Protein AF-A9GGC8-F1 (afdb_monomer)

Solvent-accessible surface area (backbone atoms only — not comparable to full-atom values): 6297 Å² total; per-residue (Å²): 140,81,80,85,84,82,89,84,87,89,81,90,82,92,79,88,80,92,82,79,86,76,89,80,72,83,78,76,80,83,75,76,71,71,66,75,75,70,57,71,34,75,44,24,27,55,67,46,87,91,50,72,78,32,15,41,33,38,76,86,28,70,70,64,77,69,47,55,74,93,32,51,39,82,40,46,88,90,37,51,72,31,67,64,33,52,52,32,53,75,68,74,94

Structure (mmCIF, N/CA/C/O backbone):
data_AF-A9GGC8-F1
#
_entry.id   AF-A9GGC8-F1
#
loop_
_atom_site.group_PDB
_atom_site.id
_atom_site.type_symbol
_atom_site.label_atom_id
_atom_site.label_alt_id
_atom_site.label_comp_id
_atom_site.label_asym_id
_atom_site.label_entity_id
_atom_site.label_seq_id
_atom_site.pdbx_PDB_ins_code
_atom_site.Cartn_x
_atom_site.Cartn_y
_atom_site.Cartn_z
_atom_site.occupancy
_atom_site.B_iso_or_equiv
_atom_site.auth_seq_id
_atom_site.auth_comp_id
_atom_site.auth_asym_id
_atom_site.auth_atom_id
_atom_site.pdbx_PDB_model_num
ATOM 1 N N . MET A 1 1 ? -49.166 -78.538 -0.283 1.00 54.41 1 MET A N 1
ATOM 2 C CA . MET A 1 1 ? -48.404 -78.877 -1.499 1.00 54.41 1 MET A CA 1
ATOM 3 C C . MET A 1 1 ? -49.264 -78.508 -2.690 1.00 54.41 1 MET A C 1
ATOM 5 O O . MET A 1 1 ? -50.073 -79.321 -3.105 1.00 54.41 1 MET A O 1
ATOM 9 N N . VAL A 1 2 ? -49.168 -77.268 -3.162 1.00 45.69 2 VAL A N 1
ATOM 10 C CA . VAL A 1 2 ? -49.559 -76.926 -4.534 1.00 45.69 2 VAL A CA 1
ATOM 11 C C . VAL A 1 2 ? -48.491 -75.978 -5.062 1.00 45.69 2 VAL A C 1
ATOM 13 O O . VAL A 1 2 ? -48.366 -74.843 -4.607 1.00 45.69 2 VAL A O 1
ATOM 16 N N . ASP A 1 3 ? -47.649 -76.563 -5.904 1.00 45.16 3 ASP A N 1
ATOM 17 C CA . ASP A 1 3 ? -46.593 -75.954 -6.700 1.00 45.16 3 ASP A CA 1
ATOM 18 C C . ASP A 1 3 ? -47.163 -74.982 -7.746 1.00 45.16 3 ASP A C 1
ATOM 20 O O . ASP A 1 3 ? -48.219 -75.237 -8.321 1.00 45.16 3 ASP A O 1
ATOM 24 N N . ASP A 1 4 ? -46.417 -73.892 -7.942 1.00 51.91 4 ASP A N 1
ATOM 25 C CA . ASP A 1 4 ? -46.013 -73.239 -9.201 1.00 51.91 4 ASP A CA 1
ATOM 26 C C . ASP A 1 4 ? -46.994 -73.145 -10.393 1.00 51.91 4 ASP A C 1
ATOM 28 O O . ASP A 1 4 ? -47.539 -74.138 -10.880 1.00 51.91 4 ASP A O 1
ATOM 32 N N . PRO A 1 5 ? -47.102 -71.942 -10.992 1.00 58.75 5 PRO A N 1
ATOM 33 C CA . PRO A 1 5 ? -46.746 -71.899 -12.410 1.00 58.75 5 PRO A CA 1
ATOM 34 C C . PRO A 1 5 ? -45.874 -70.702 -12.824 1.00 58.75 5 PRO A C 1
ATOM 36 O O . PRO A 1 5 ? -46.265 -69.532 -12.793 1.00 58.75 5 PRO A O 1
ATOM 39 N N . HIS A 1 6 ? -44.705 -71.062 -13.333 1.00 53.03 6 HIS A N 1
ATOM 40 C CA . HIS A 1 6 ? -43.822 -70.335 -14.229 1.00 53.03 6 HIS A CA 1
ATOM 41 C C . HIS A 1 6 ? -44.520 -69.904 -15.541 1.00 53.03 6 HIS A C 1
ATOM 43 O O . HIS A 1 6 ? -45.531 -70.474 -15.945 1.00 53.03 6 HIS A O 1
ATOM 49 N N . SER A 1 7 ? -43.850 -69.001 -16.277 1.00 52.50 7 SER A N 1
ATOM 50 C CA . SER A 1 7 ? -43.950 -68.795 -17.741 1.00 52.50 7 SER A CA 1
ATOM 51 C C . SER A 1 7 ? -45.013 -67.807 -18.269 1.00 52.50 7 SER A C 1
ATOM 53 O O . SER A 1 7 ? -46.107 -68.194 -18.653 1.00 52.50 7 SER A O 1
ATOM 55 N N . LEU A 1 8 ? -44.650 -66.535 -18.494 1.00 61.84 8 LEU A N 1
ATOM 56 C CA . LEU A 1 8 ? -44.039 -66.078 -19.759 1.00 61.84 8 LEU A CA 1
ATOM 57 C C . LEU A 1 8 ? -43.946 -64.549 -19.846 1.00 61.84 8 LEU A C 1
ATOM 59 O O . LEU A 1 8 ? -44.821 -63.788 -19.449 1.00 61.84 8 LEU A O 1
ATOM 63 N N . ALA A 1 9 ? -42.818 -64.134 -20.400 1.00 53.22 9 ALA A N 1
ATOM 64 C CA . ALA A 1 9 ? -42.337 -62.777 -20.503 1.00 53.22 9 ALA A CA 1
ATOM 65 C C . ALA A 1 9 ? -43.083 -61.893 -21.523 1.00 53.22 9 ALA A C 1
ATOM 67 O O . ALA A 1 9 ? -43.741 -62.368 -22.447 1.00 53.22 9 ALA A O 1
ATOM 68 N N . ARG A 1 10 ? -42.732 -60.601 -21.425 1.00 58.75 10 ARG A N 1
ATOM 69 C CA . ARG A 1 10 ? -42.712 -59.545 -22.455 1.00 58.75 10 ARG A CA 1
ATOM 70 C C . ARG A 1 10 ? -43.913 -58.600 -22.484 1.00 58.75 10 ARG A C 1
ATOM 72 O O . ARG A 1 10 ? -44.931 -58.870 -23.113 1.00 58.75 10 ARG A O 1
ATOM 79 N N . ARG A 1 11 ? -43.656 -57.377 -22.009 1.00 60.34 11 ARG A N 1
ATOM 80 C CA . ARG A 1 11 ? -43.632 -56.185 -22.874 1.00 60.34 11 ARG A CA 1
ATOM 81 C C . ARG A 1 11 ? -42.875 -55.031 -22.200 1.00 60.34 11 ARG A C 1
ATOM 83 O O . ARG A 1 11 ? -43.182 -54.642 -21.082 1.00 60.34 11 ARG A O 1
ATOM 90 N N . HIS A 1 12 ? -41.852 -54.542 -22.902 1.00 54.28 12 HIS A N 1
ATOM 91 C CA . HIS A 1 12 ? -41.177 -53.262 -22.673 1.00 54.28 12 HIS A CA 1
ATOM 92 C C . HIS A 1 12 ? -42.122 -52.097 -23.001 1.00 54.28 12 HIS A C 1
ATOM 94 O O . HIS A 1 12 ? -42.963 -52.282 -23.870 1.00 54.28 12 HIS A O 1
ATOM 100 N N . HIS A 1 13 ? -41.938 -50.939 -22.350 1.00 51.66 13 HIS A N 1
ATOM 101 C CA . HIS A 1 13 ? -41.935 -49.551 -22.876 1.00 51.66 13 HIS A CA 1
ATOM 102 C C . HIS A 1 13 ? -41.813 -48.609 -21.649 1.00 51.66 13 HIS A C 1
ATOM 104 O O . HIS A 1 13 ? -42.661 -48.644 -20.771 1.00 51.66 13 HIS A O 1
ATOM 110 N N . HIS A 1 14 ? -40.629 -48.046 -21.375 1.00 44.38 14 HIS A N 1
ATOM 111 C CA . HIS A 1 14 ? -40.142 -46.702 -21.757 1.00 44.38 14 HIS A CA 1
ATOM 112 C C . HIS A 1 14 ? -40.717 -45.529 -20.931 1.00 44.38 14 HIS A C 1
ATOM 114 O O . HIS A 1 14 ? -41.909 -45.259 -20.984 1.00 44.38 14 HIS A O 1
ATOM 120 N N . GLY A 1 15 ? -39.811 -44.804 -20.255 1.00 45.38 15 GLY A N 1
ATOM 121 C CA . GLY A 1 15 ? -40.018 -43.532 -19.537 1.00 45.38 15 GLY A CA 1
ATOM 122 C C . GLY A 1 15 ? -39.310 -43.577 -18.175 1.00 45.38 15 GLY A C 1
ATOM 123 O O . GLY A 1 15 ? -39.828 -44.201 -17.260 1.00 45.38 15 GLY A O 1
ATOM 124 N N . ALA A 1 16 ? -38.030 -43.194 -18.044 1.00 53.12 16 ALA A N 1
ATOM 125 C CA . ALA A 1 16 ? -37.567 -41.805 -17.850 1.00 53.12 16 ALA A CA 1
ATOM 126 C C . ALA A 1 16 ? -38.411 -41.121 -16.750 1.00 53.12 16 ALA A C 1
ATOM 128 O O . ALA A 1 16 ? -39.618 -41.026 -16.886 1.00 53.12 16 ALA A O 1
ATOM 129 N N . GLU A 1 17 ? -37.899 -40.723 -15.589 1.00 55.41 17 GLU A 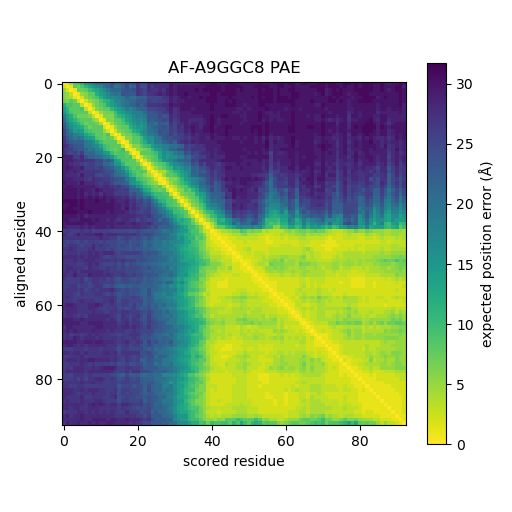N 1
ATOM 130 C CA . GLU A 1 17 ? -36.629 -40.065 -15.317 1.00 55.41 17 GLU A CA 1
ATOM 131 C C . GLU A 1 17 ? -36.378 -39.970 -13.799 1.00 55.41 17 GLU A C 1
ATOM 133 O O . GLU A 1 17 ? -37.297 -39.881 -12.986 1.00 55.41 17 GLU A O 1
ATOM 138 N N . HIS A 1 18 ? -35.098 -40.002 -13.429 1.00 47.34 18 HIS A N 1
ATOM 139 C CA . HIS A 1 18 ? -34.601 -39.684 -12.097 1.00 47.34 18 HIS A CA 1
ATOM 140 C C . HIS A 1 18 ? -34.812 -38.194 -11.788 1.00 47.34 18 HIS A C 1
ATOM 142 O O . HIS A 1 18 ? -34.446 -37.341 -12.591 1.00 47.34 18 HIS A O 1
ATOM 148 N N . GLY A 1 19 ? -35.313 -37.885 -10.592 1.00 47.97 19 GLY A N 1
ATOM 149 C CA . GLY A 1 19 ? -35.490 -36.516 -10.102 1.00 47.97 19 GLY A CA 1
ATOM 150 C C . GLY A 1 19 ? -35.288 -36.437 -8.597 1.00 47.97 19 GLY A C 1
ATOM 151 O O . GLY A 1 19 ? -36.197 -36.128 -7.838 1.00 47.97 19 GLY A O 1
ATOM 152 N N . VAL A 1 20 ? -34.089 -36.811 -8.180 1.00 48.31 20 VAL A N 1
ATOM 153 C CA . VAL A 1 20 ? -33.540 -36.646 -6.839 1.00 48.31 20 VAL A CA 1
ATOM 154 C C . VAL A 1 20 ? -33.358 -35.161 -6.482 1.00 48.31 20 VAL A C 1
ATOM 156 O O . VAL A 1 20 ? -32.875 -34.399 -7.312 1.00 48.31 20 VAL A O 1
ATOM 159 N N . HIS A 1 21 ? -33.632 -34.834 -5.208 1.00 46.41 21 HIS A N 1
ATOM 160 C CA . HIS A 1 21 ? -33.019 -33.744 -4.418 1.00 46.41 21 HIS A CA 1
ATOM 161 C C . HIS A 1 21 ? -33.529 -32.315 -4.717 1.00 46.41 21 HIS A C 1
ATOM 163 O O . HIS A 1 21 ? -33.899 -31.984 -5.828 1.00 46.41 21 HIS A O 1
ATOM 169 N N . GLU A 1 22 ? -33.593 -31.346 -3.807 1.00 45.69 22 GLU A N 1
ATOM 170 C CA . GLU A 1 22 ? -33.174 -31.197 -2.416 1.00 45.69 22 GLU A CA 1
ATOM 171 C C . GLU A 1 22 ? -33.903 -29.953 -1.872 1.00 45.69 22 GLU A C 1
ATOM 173 O O . GLU A 1 22 ? -34.257 -29.032 -2.616 1.00 45.69 22 GLU A O 1
ATOM 178 N N . ALA A 1 23 ? -34.096 -29.907 -0.557 1.00 55.84 23 ALA A N 1
ATOM 179 C CA . ALA A 1 23 ? -34.566 -28.732 0.155 1.00 55.84 23 ALA A CA 1
ATOM 180 C C . ALA A 1 23 ? -33.685 -27.506 -0.151 1.00 55.84 23 ALA A C 1
ATOM 182 O O . ALA A 1 23 ? -32.473 -27.537 0.049 1.00 55.84 23 ALA A O 1
ATOM 183 N N . ARG A 1 24 ? -34.288 -26.381 -0.545 1.00 56.22 24 ARG A N 1
ATOM 184 C CA . ARG A 1 24 ? -33.616 -25.074 -0.491 1.00 56.22 24 ARG A CA 1
ATOM 185 C C . ARG A 1 24 ? -34.310 -24.204 0.543 1.00 56.22 24 ARG A C 1
ATOM 187 O O . ARG A 1 24 ? -35.198 -23.415 0.240 1.00 56.22 24 ARG A O 1
ATOM 194 N N . GLY A 1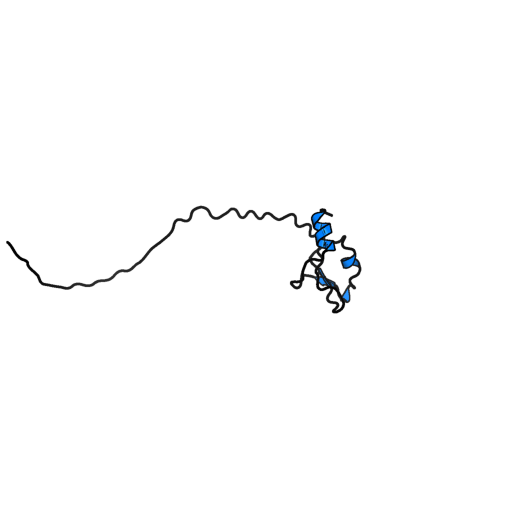 25 ? -33.872 -24.402 1.785 1.00 56.75 25 GLY A N 1
ATOM 195 C CA . GLY A 1 25 ? -33.940 -23.391 2.831 1.00 56.75 25 GLY A CA 1
ATOM 196 C C . GLY A 1 25 ? -33.152 -22.120 2.459 1.00 56.75 25 GLY A C 1
ATOM 197 O O . GLY A 1 25 ? -32.560 -22.029 1.379 1.00 56.75 25 GLY A O 1
ATOM 198 N N . PRO A 1 26 ? -33.173 -21.108 3.338 1.00 62.19 26 PRO A N 1
ATOM 199 C CA . PRO A 1 26 ? -32.907 -19.718 2.992 1.00 62.19 26 PRO A CA 1
ATOM 200 C C . PRO A 1 26 ? -31.435 -19.486 2.638 1.00 62.19 26 PRO A C 1
ATOM 202 O O . PRO A 1 26 ? -30.533 -19.770 3.426 1.00 62.19 26 PRO A O 1
ATOM 205 N N . GLY A 1 27 ? -31.194 -18.927 1.450 1.00 57.34 27 GLY A N 1
ATOM 206 C CA . GLY A 1 27 ? -29.876 -18.430 1.065 1.00 57.34 27 GLY A CA 1
ATOM 207 C C . GLY A 1 27 ? -29.445 -17.282 1.988 1.00 57.34 27 GLY A C 1
ATOM 208 O O . GLY A 1 27 ? -30.281 -16.454 2.360 1.00 57.34 27 GLY A O 1
ATOM 209 N N . PRO A 1 28 ? -28.163 -17.226 2.384 1.00 56.03 28 PRO A N 1
ATOM 210 C CA . PRO A 1 28 ? -27.703 -16.330 3.426 1.00 56.03 28 PRO A CA 1
ATOM 211 C C . PRO A 1 28 ? -27.847 -14.878 2.985 1.00 56.03 28 PRO A C 1
ATOM 213 O O . PRO A 1 28 ? -27.517 -14.507 1.855 1.00 56.03 28 PRO A O 1
ATOM 216 N N . ALA A 1 29 ? -28.304 -14.062 3.934 1.00 55.00 29 ALA A N 1
ATOM 217 C CA . ALA A 1 29 ? -28.154 -12.623 3.915 1.00 55.00 29 ALA A CA 1
ATOM 218 C C . ALA A 1 29 ? -26.771 -12.276 3.358 1.00 55.00 29 ALA A C 1
ATOM 220 O O . ALA A 1 29 ? -25.747 -12.613 3.962 1.00 55.00 29 ALA A O 1
ATOM 221 N N . ARG A 1 30 ? -26.739 -11.582 2.216 1.00 57.53 30 ARG A N 1
ATOM 222 C CA . ARG A 1 30 ? -25.565 -10.814 1.815 1.00 57.53 30 ARG A CA 1
ATOM 223 C C . ARG A 1 30 ? -25.437 -9.680 2.821 1.00 57.53 30 ARG A C 1
ATOM 225 O O . ARG A 1 30 ? -25.820 -8.542 2.578 1.00 57.53 30 ARG A O 1
ATOM 232 N N . VAL A 1 31 ? -24.928 -10.016 4.002 1.00 54.09 31 VAL A N 1
ATOM 233 C CA . VAL A 1 31 ? -24.217 -9.073 4.840 1.00 54.09 31 VAL A CA 1
ATOM 234 C C . VAL A 1 31 ? -22.958 -8.730 4.066 1.00 54.09 31 VAL A C 1
ATOM 236 O O . VAL A 1 31 ? -21.861 -9.193 4.371 1.00 54.09 31 VAL A O 1
ATOM 239 N N . ASP A 1 32 ? -23.123 -7.861 3.073 1.00 53.38 32 ASP A N 1
ATOM 240 C CA . ASP A 1 32 ? -22.110 -6.896 2.699 1.00 53.38 32 ASP A CA 1
ATOM 241 C C . ASP A 1 32 ? -21.867 -6.031 3.945 1.00 53.38 32 ASP A C 1
ATOM 243 O O . ASP A 1 32 ? -22.223 -4.856 4.030 1.00 53.38 32 ASP A O 1
ATOM 247 N N . ARG A 1 33 ? -21.222 -6.636 4.958 1.00 57.94 33 ARG A N 1
ATOM 248 C CA . ARG A 1 33 ? -20.334 -5.947 5.878 1.00 57.94 33 ARG A CA 1
ATOM 249 C C . ARG A 1 33 ? -19.249 -5.391 4.978 1.00 57.94 33 ARG A C 1
ATOM 251 O O . ARG A 1 33 ? -18.153 -5.939 4.887 1.00 57.94 33 ARG A O 1
ATOM 258 N N . ARG A 1 34 ? -19.574 -4.270 4.332 1.00 59.03 34 ARG A N 1
ATOM 259 C CA . ARG A 1 34 ? -18.650 -3.209 3.977 1.00 59.03 34 ARG A CA 1
ATOM 260 C C . ARG A 1 34 ? -17.904 -2.926 5.274 1.00 59.03 34 ARG A C 1
ATOM 262 O O . ARG A 1 34 ? -18.321 -2.115 6.097 1.00 59.03 34 ARG A O 1
A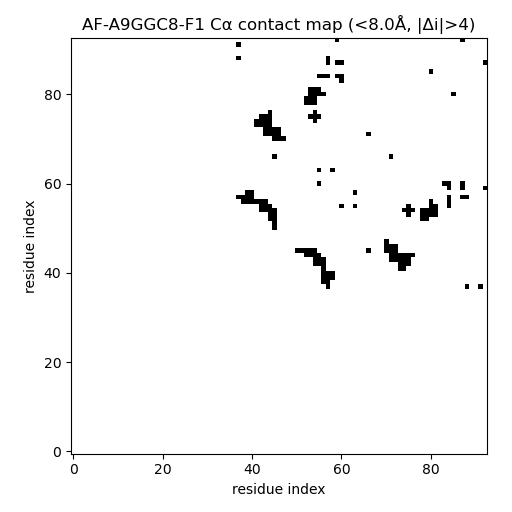TOM 269 N N . ARG A 1 35 ? -16.844 -3.703 5.519 1.00 56.91 35 ARG A N 1
ATOM 270 C CA . ARG A 1 35 ? -15.813 -3.402 6.498 1.00 56.91 35 ARG A CA 1
ATOM 271 C C . ARG A 1 35 ? -15.350 -2.032 6.077 1.00 56.91 35 ARG A C 1
ATOM 273 O O . ARG A 1 35 ? -14.681 -1.925 5.058 1.00 56.91 35 ARG A O 1
ATOM 280 N N . LYS A 1 36 ? -15.872 -1.030 6.786 1.00 53.94 36 LYS A N 1
ATOM 281 C CA . LYS A 1 36 ? -15.504 0.381 6.810 1.00 53.94 36 LYS A CA 1
ATOM 282 C C . LYS A 1 36 ? -14.231 0.574 5.994 1.00 53.94 36 LYS A C 1
ATOM 284 O O . LYS A 1 36 ? -13.134 0.370 6.507 1.00 53.94 36 LYS A O 1
ATOM 289 N N . ALA A 1 37 ? -14.394 0.799 4.691 1.00 54.81 37 ALA A N 1
ATOM 290 C CA . ALA A 1 37 ? -13.261 0.936 3.802 1.00 54.81 37 ALA A CA 1
ATOM 291 C C . ALA A 1 37 ? -12.624 2.261 4.193 1.00 54.81 37 ALA A C 1
ATOM 293 O O . ALA A 1 37 ? -13.030 3.316 3.723 1.00 54.81 37 ALA A O 1
ATOM 294 N N . MET A 1 38 ? -11.649 2.216 5.098 1.00 56.69 38 MET A N 1
ATOM 295 C CA . MET A 1 38 ? -10.759 3.338 5.372 1.00 56.69 38 MET A CA 1
ATOM 296 C C . MET A 1 38 ? -9.743 3.418 4.226 1.00 56.69 38 MET A C 1
ATOM 298 O O . MET A 1 38 ? -8.541 3.502 4.441 1.00 56.69 38 MET A O 1
ATOM 302 N N . ALA A 1 39 ? -10.228 3.304 2.988 1.00 55.81 39 ALA A N 1
ATOM 303 C CA . ALA A 1 39 ? -9.461 3.627 1.807 1.00 55.81 39 ALA A CA 1
ATOM 304 C C . ALA A 1 39 ? -9.483 5.149 1.737 1.00 55.81 39 ALA A C 1
ATOM 306 O O . ALA A 1 39 ? -10.400 5.736 1.169 1.00 55.81 39 ALA A O 1
ATOM 307 N N . LYS A 1 40 ? -8.524 5.796 2.405 1.00 73.19 40 LYS A N 1
ATOM 308 C CA . LYS A 1 40 ? -8.383 7.249 2.254 1.00 73.19 40 LYS A CA 1
ATOM 309 C C . LYS A 1 40 ? -7.859 7.634 0.889 1.00 73.19 40 LYS A C 1
ATOM 311 O O . LYS A 1 40 ? -8.071 8.757 0.456 1.00 73.19 40 LYS A O 1
ATOM 316 N N . VAL A 1 41 ? -7.216 6.691 0.210 1.00 82.62 41 VAL A N 1
ATOM 317 C CA . VAL A 1 41 ? -6.865 6.787 -1.200 1.00 82.62 41 VAL A CA 1
ATOM 318 C C . VAL A 1 41 ? -7.140 5.457 -1.876 1.00 82.62 41 VAL A C 1
ATOM 320 O O . VAL A 1 41 ? -7.143 4.398 -1.237 1.00 82.62 41 VAL A O 1
ATOM 323 N N . SER A 1 42 ? -7.347 5.514 -3.188 1.00 87.75 42 SER A N 1
ATOM 324 C CA . SER A 1 42 ? -7.304 4.326 -4.033 1.00 87.75 42 SER A CA 1
ATOM 325 C C . SER A 1 42 ? -5.990 3.570 -3.797 1.00 87.75 42 SER A C 1
ATOM 327 O O . SER A 1 42 ? -4.963 4.218 -3.580 1.00 87.75 42 SER A O 1
ATOM 329 N N . PRO A 1 43 ? -5.988 2.225 -3.834 1.00 91.31 43 PRO A N 1
ATOM 330 C CA . PRO A 1 43 ? -4.759 1.455 -3.718 1.00 91.31 43 PRO A CA 1
ATOM 331 C C . PRO A 1 43 ? -3.730 1.918 -4.749 1.00 91.31 43 PRO A C 1
ATOM 333 O O . PRO A 1 43 ? -4.069 2.087 -5.924 1.00 91.31 43 PRO A O 1
ATOM 336 N N . VAL A 1 44 ? -2.496 2.130 -4.305 1.00 92.38 44 VAL A N 1
ATOM 337 C CA . VAL A 1 44 ? -1.358 2.479 -5.157 1.00 92.38 44 VAL A CA 1
ATOM 338 C C . VAL A 1 44 ? -0.112 1.716 -4.731 1.00 92.38 44 VAL A C 1
ATOM 340 O O . VAL A 1 44 ? 0.016 1.320 -3.578 1.00 92.38 44 VAL A O 1
ATOM 343 N N . TYR A 1 45 ? 0.846 1.545 -5.627 1.00 92.81 45 TYR A N 1
ATOM 344 C CA . TYR A 1 45 ? 2.139 0.934 -5.338 1.00 92.81 45 TYR A CA 1
ATOM 345 C C . TYR A 1 45 ? 3.255 1.662 -6.090 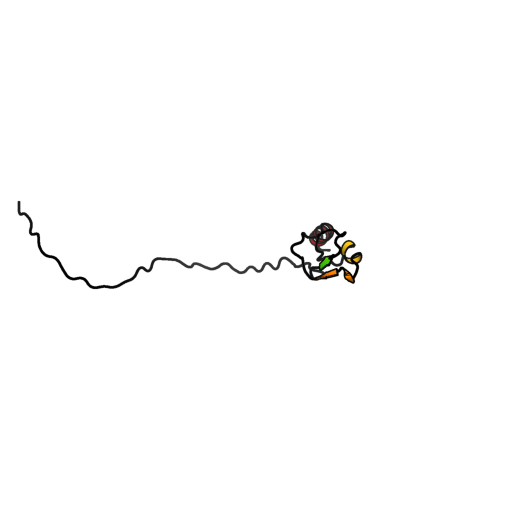1.00 92.81 45 TYR A C 1
ATOM 347 O O . TYR A 1 45 ? 3.004 2.398 -7.046 1.00 92.81 45 TYR A O 1
ATOM 355 N N . SER A 1 46 ? 4.499 1.443 -5.664 1.00 91.81 46 SER A N 1
ATOM 356 C CA . SER A 1 46 ? 5.672 1.922 -6.397 1.00 91.81 46 SER A CA 1
ATOM 357 C C . SER A 1 46 ? 6.138 0.884 -7.419 1.00 91.81 46 SER A C 1
ATOM 359 O O . SER A 1 46 ? 6.387 -0.283 -7.093 1.00 91.81 46 SER A O 1
ATOM 361 N N . ASN A 1 47 ? 6.270 1.301 -8.676 1.00 91.81 47 ASN A N 1
ATOM 362 C CA . ASN A 1 47 ? 6.837 0.493 -9.752 1.00 91.81 47 ASN A CA 1
ATOM 363 C C . ASN A 1 47 ? 8.373 0.466 -9.732 1.00 91.81 47 ASN A C 1
ATOM 365 O O . ASN A 1 47 ? 8.978 -0.319 -10.459 1.00 91.81 47 ASN A O 1
ATOM 369 N N . ASN A 1 48 ? 9.011 1.286 -8.891 1.00 88.00 48 ASN A N 1
ATOM 370 C CA . ASN A 1 48 ? 10.463 1.334 -8.807 1.00 88.00 48 ASN A CA 1
ATOM 371 C C . ASN A 1 48 ? 11.005 -0.052 -8.384 1.00 88.00 48 ASN A C 1
ATOM 373 O O . ASN A 1 48 ? 10.578 -0.583 -7.347 1.00 88.00 48 ASN A O 1
ATOM 377 N N . PRO A 1 49 ? 11.929 -0.666 -9.149 1.00 85.88 49 PRO A N 1
ATOM 378 C CA . PRO A 1 49 ? 12.494 -1.972 -8.817 1.00 85.88 49 PRO A CA 1
ATOM 379 C C . PRO A 1 49 ? 13.228 -1.988 -7.470 1.00 85.88 49 PRO A C 1
ATOM 381 O O . PRO A 1 49 ? 13.214 -3.021 -6.809 1.00 85.88 49 PRO A O 1
ATOM 384 N N . ASN A 1 50 ? 13.772 -0.846 -7.035 1.00 87.25 50 ASN A N 1
ATOM 385 C CA . ASN A 1 50 ? 14.503 -0.690 -5.774 1.00 87.25 50 ASN A CA 1
ATOM 386 C C . ASN A 1 50 ? 13.595 -0.397 -4.567 1.00 87.25 50 ASN A C 1
ATOM 388 O O . ASN A 1 50 ? 14.06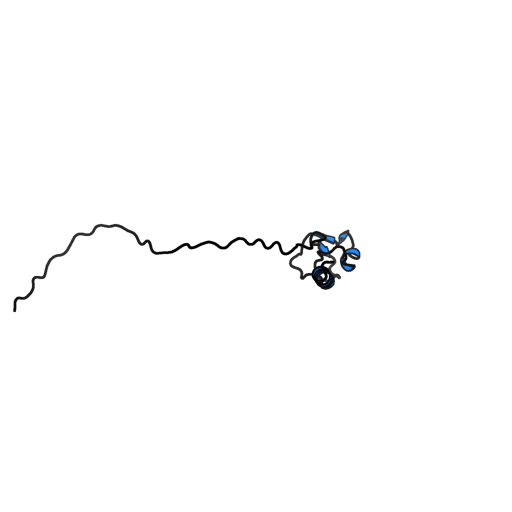8 -0.304 -3.436 1.00 87.25 50 ASN A O 1
ATOM 392 N N . SER A 1 51 ? 12.291 -0.217 -4.789 1.00 86.38 51 SER A N 1
ATOM 393 C CA . SER A 1 51 ? 11.331 0.034 -3.714 1.00 86.38 51 SER A CA 1
ATOM 394 C C . SER A 1 51 ? 10.763 -1.263 -3.136 1.00 86.38 51 SER A C 1
ATOM 396 O O . SER A 1 51 ? 10.738 -2.312 -3.788 1.00 86.38 51 SER A O 1
ATOM 398 N N . LYS A 1 52 ? 10.250 -1.185 -1.903 1.00 88.12 52 LYS A N 1
ATOM 399 C CA . LYS A 1 52 ? 9.532 -2.298 -1.274 1.00 88.12 52 LYS A CA 1
ATOM 400 C C . LYS A 1 52 ? 8.333 -2.698 -2.139 1.00 88.12 52 LYS A C 1
ATOM 402 O O . LYS A 1 52 ? 7.544 -1.852 -2.559 1.00 88.12 52 LYS A O 1
ATOM 407 N N . LYS A 1 53 ? 8.154 -4.003 -2.360 1.00 92.56 53 LYS A N 1
ATOM 408 C CA . LYS A 1 53 ? 7.016 -4.568 -3.103 1.00 92.56 53 LYS A CA 1
ATOM 409 C C . LYS A 1 53 ? 5.759 -4.593 -2.230 1.00 92.56 53 LYS A C 1
ATOM 411 O O . LYS A 1 53 ? 5.272 -5.653 -1.868 1.00 92.56 53 LYS A O 1
ATOM 416 N N . VAL A 1 54 ? 5.259 -3.416 -1.873 1.00 93.75 54 VAL A N 1
ATOM 417 C CA . VAL A 1 54 ? 4.040 -3.223 -1.077 1.00 93.75 54 VAL A CA 1
ATOM 418 C C . VAL A 1 54 ? 3.078 -2.285 -1.801 1.00 93.75 54 VAL A C 1
ATOM 420 O O . VAL A 1 54 ? 3.498 -1.522 -2.674 1.00 93.75 54 VAL A O 1
ATOM 423 N N . TYR A 1 55 ? 1.797 -2.333 -1.437 1.00 93.44 55 TYR A N 1
ATOM 424 C CA . TYR A 1 55 ? 0.827 -1.306 -1.819 1.00 93.44 55 TYR A CA 1
AT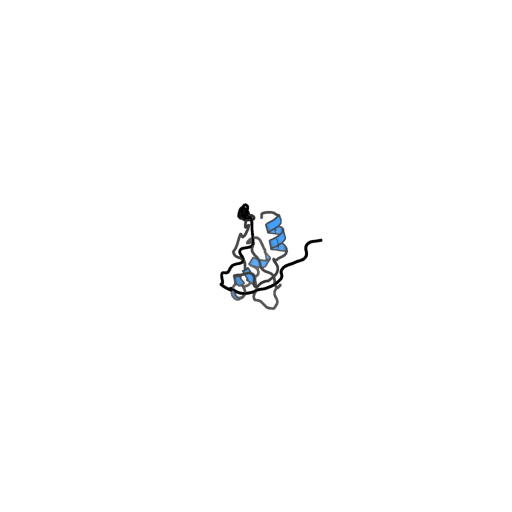OM 425 C C . TYR A 1 55 ? 0.423 -0.445 -0.618 1.00 93.44 55 TYR A C 1
ATOM 427 O O . TYR A 1 55 ? 0.481 -0.863 0.541 1.00 93.44 55 TYR A O 1
ATOM 435 N N . HIS A 1 56 ? -0.023 0.766 -0.917 1.00 93.19 56 HIS A N 1
ATOM 436 C CA . HIS A 1 56 ? -0.484 1.782 0.009 1.00 93.19 56 HIS A CA 1
ATOM 437 C C . HIS A 1 56 ? -1.950 2.101 -0.288 1.00 93.19 56 HIS A C 1
ATOM 439 O O . HIS A 1 56 ? -2.361 2.177 -1.442 1.00 93.19 56 HIS A O 1
ATOM 445 N N . ASN A 1 57 ? -2.756 2.283 0.755 1.00 92.00 57 ASN A N 1
ATOM 446 C CA . ASN A 1 57 ? -4.174 2.653 0.644 1.00 92.00 57 ASN A CA 1
ATOM 447 C C . ASN A 1 57 ? -4.580 3.770 1.626 1.00 92.00 57 ASN A C 1
ATOM 449 O O . ASN A 1 57 ? -5.767 4.036 1.828 1.00 92.00 57 ASN A O 1
ATOM 453 N N . ASN A 1 58 ? -3.592 4.388 2.277 1.00 90.88 58 ASN A N 1
ATOM 454 C CA . ASN A 1 58 ? -3.783 5.388 3.317 1.00 90.88 58 ASN A CA 1
ATOM 455 C C . ASN A 1 58 ? -2.915 6.616 3.000 1.00 90.88 58 ASN A C 1
ATOM 457 O O . ASN A 1 58 ? 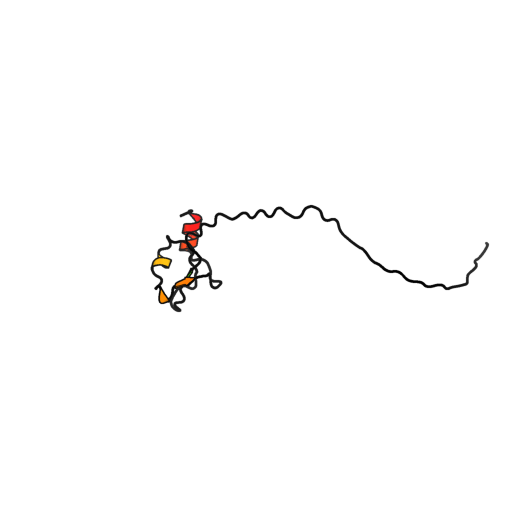-1.696 6.486 2.897 1.00 90.88 58 ASN A O 1
ATOM 461 N N . ASP A 1 59 ? -3.548 7.784 2.859 1.00 88.38 59 ASP A N 1
ATOM 462 C CA . ASP A 1 59 ? -2.922 9.076 2.527 1.00 88.38 59 ASP A CA 1
ATOM 463 C C . ASP A 1 59 ? -1.923 9.560 3.587 1.00 88.38 59 ASP A C 1
ATOM 465 O O . ASP A 1 59 ? -0.962 10.255 3.278 1.00 88.38 59 ASP A O 1
ATOM 469 N N . LYS A 1 60 ? -2.121 9.154 4.846 1.00 88.38 60 LYS A N 1
ATOM 470 C CA . LYS A 1 60 ? -1.249 9.525 5.968 1.00 88.38 60 LYS A CA 1
ATOM 471 C C . LYS A 1 60 ? 0.041 8.710 6.013 1.00 88.38 60 LYS A C 1
ATOM 473 O O . LYS A 1 60 ? 0.883 8.936 6.880 1.00 88.38 60 LYS A O 1
ATOM 478 N N . CYS A 1 61 ? 0.197 7.730 5.125 1.00 89.69 61 CYS A N 1
ATOM 479 C CA . CYS A 1 61 ? 1.410 6.936 5.050 1.00 89.69 61 CYS A CA 1
ATOM 480 C C . CYS A 1 61 ? 2.544 7.780 4.470 1.00 89.69 61 CYS A C 1
ATOM 482 O O . CYS A 1 61 ? 2.546 8.080 3.290 1.00 89.69 61 CYS A O 1
ATOM 484 N N . THR A 1 62 ? 3.558 8.117 5.259 1.00 90.06 62 THR A N 1
ATOM 485 C CA . THR A 1 62 ? 4.704 8.903 4.767 1.00 90.06 62 THR A CA 1
ATOM 486 C C . THR A 1 62 ? 5.465 8.228 3.622 1.00 90.06 62 THR A C 1
ATOM 488 O O . THR A 1 62 ? 6.068 8.918 2.807 1.00 90.06 62 THR A O 1
ATOM 491 N N . GLU A 1 63 ? 5.396 6.896 3.512 1.00 86.81 63 GLU A N 1
ATOM 492 C CA . GLU A 1 63 ? 6.013 6.147 2.413 1.00 86.81 63 GLU A CA 1
ATOM 493 C C . GLU A 1 63 ? 5.333 6.441 1.066 1.00 86.81 63 GLU A C 1
ATOM 495 O O . GLU A 1 63 ? 6.041 6.520 0.068 1.00 86.81 63 GLU A O 1
ATOM 500 N N . ILE A 1 64 ? 4.011 6.688 1.026 1.00 84.44 64 ILE A N 1
ATOM 501 C CA . ILE A 1 64 ? 3.300 7.044 -0.221 1.00 84.44 64 ILE A CA 1
ATOM 502 C C . ILE A 1 64 ? 3.786 8.388 -0.774 1.00 84.44 64 ILE A C 1
ATOM 504 O O . ILE A 1 64 ? 3.923 8.550 -1.983 1.00 84.44 64 ILE A O 1
ATOM 508 N N . ASN A 1 65 ? 4.105 9.325 0.124 1.00 80.44 65 ASN A N 1
ATOM 509 C CA . ASN A 1 65 ? 4.530 10.681 -0.212 1.00 80.44 65 ASN A CA 1
ATOM 510 C C . ASN A 1 65 ? 5.967 10.722 -0.747 1.00 80.44 65 ASN A C 1
ATOM 512 O O . ASN A 1 65 ? 6.361 11.724 -1.332 1.00 80.44 65 ASN A O 1
ATOM 516 N N . ASN A 1 66 ? 6.741 9.648 -0.556 1.00 84.38 66 ASN A N 1
ATOM 517 C CA . ASN A 1 66 ? 8.111 9.521 -1.053 1.00 84.38 66 ASN A CA 1
ATOM 518 C C . ASN A 1 66 ? 8.201 8.724 -2.372 1.00 84.38 66 ASN A C 1
ATOM 520 O O . ASN A 1 66 ? 9.297 8.434 -2.846 1.00 84.38 66 ASN A O 1
ATOM 524 N N . ILE A 1 67 ? 7.066 8.315 -2.955 1.00 85.44 67 ILE A N 1
ATOM 525 C CA . ILE A 1 67 ? 7.038 7.649 -4.261 1.00 85.44 67 ILE A CA 1
ATOM 526 C C . ILE A 1 67 ? 7.049 8.727 -5.346 1.00 85.44 67 ILE A C 1
ATOM 528 O O . ILE A 1 67 ? 6.124 9.532 -5.442 1.00 85.44 67 ILE A O 1
ATOM 532 N N . GLU A 1 68 ? 8.081 8.717 -6.188 1.00 87.00 68 GLU A N 1
ATOM 533 C CA . GLU A 1 68 ? 8.146 9.559 -7.386 1.00 87.00 68 GLU A CA 1
ATOM 534 C C . GLU A 1 68 ? 6.901 9.343 -8.257 1.00 87.00 68 GLU A C 1
ATOM 536 O O . GLU A 1 68 ? 6.475 8.203 -8.473 1.00 87.00 68 GLU A O 1
ATOM 541 N N . ARG A 1 69 ? 6.304 10.423 -8.775 1.00 87.56 69 ARG A N 1
ATOM 542 C CA . ARG A 1 69 ? 5.040 10.349 -9.536 1.00 87.56 69 ARG A CA 1
ATOM 543 C C . ARG A 1 69 ? 5.153 9.430 -10.751 1.00 87.56 69 ARG A C 1
ATOM 545 O O . ARG A 1 69 ? 4.205 8.733 -11.093 1.00 87.56 69 ARG A O 1
ATOM 552 N N . GLU A 1 70 ? 6.331 9.383 -11.353 1.00 89.12 70 GLU A N 1
ATOM 553 C CA . GLU A 1 70 ? 6.718 8.539 -12.478 1.00 89.12 70 GLU A CA 1
ATOM 554 C C . GLU A 1 70 ? 6.630 7.047 -12.134 1.00 89.12 70 GLU A C 1
ATOM 556 O O . GLU A 1 70 ? 6.302 6.220 -12.991 1.00 89.12 70 GLU A O 1
ATOM 561 N N . ASN A 1 71 ? 6.876 6.707 -10.867 1.00 90.56 71 ASN A N 1
ATOM 562 C CA . ASN A 1 71 ? 6.859 5.354 -10.324 1.00 90.56 71 ASN A CA 1
ATOM 563 C C . ASN A 1 71 ? 5.539 5.001 -9.623 1.00 90.56 71 ASN A C 1
ATOM 565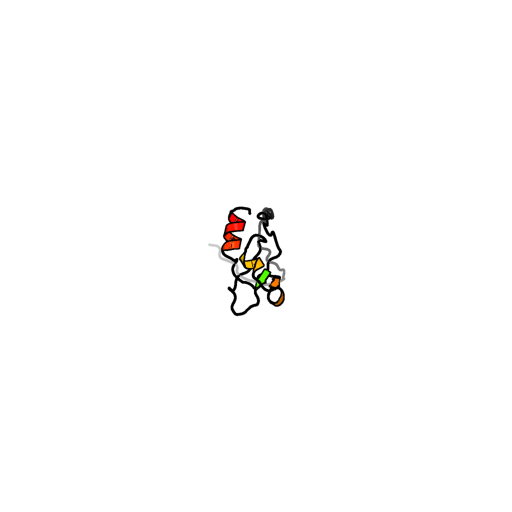 O O . ASN A 1 71 ? 5.285 3.819 -9.390 1.00 90.56 71 ASN A O 1
ATOM 569 N N . LEU A 1 72 ? 4.683 5.975 -9.313 1.00 91.00 72 LEU A N 1
ATOM 570 C CA . LEU A 1 72 ? 3.384 5.738 -8.689 1.00 91.00 72 LEU A CA 1
ATOM 571 C C . LEU A 1 72 ? 2.431 5.045 -9.675 1.00 91.00 72 LEU A C 1
ATOM 573 O O . LEU A 1 72 ? 2.213 5.507 -10.798 1.00 91.00 72 LEU A O 1
ATOM 577 N N . ARG A 1 73 ? 1.857 3.912 -9.271 1.00 93.19 73 ARG A N 1
ATOM 578 C CA . ARG A 1 73 ? 0.877 3.160 -10.064 1.00 93.19 73 ARG A CA 1
ATOM 579 C C . ARG A 1 73 ? -0.350 2.853 -9.229 1.00 93.19 73 ARG A C 1
ATOM 581 O O . ARG A 1 73 ? -0.237 2.535 -8.051 1.00 93.19 73 ARG A O 1
ATOM 588 N N . ASN A 1 74 ? -1.521 2.935 -9.847 1.00 91.75 74 ASN A N 1
ATOM 589 C CA . ASN A 1 74 ? -2.780 2.555 -9.220 1.00 91.75 74 ASN A CA 1
ATOM 590 C C . ASN A 1 74 ? -2.949 1.032 -9.218 1.00 91.75 74 ASN A C 1
ATOM 592 O O . ASN A 1 74 ? -2.545 0.346 -10.153 1.00 91.75 74 ASN A O 1
ATOM 596 N N . GLY A 1 75 ? -3.591 0.520 -8.174 1.00 90.44 75 GLY A N 1
ATOM 597 C CA . GLY A 1 75 ? -3.809 -0.902 -7.943 1.00 90.44 75 GLY A CA 1
ATOM 598 C C . GLY A 1 75 ? -2.974 -1.448 -6.787 1.00 90.44 75 GLY A C 1
ATOM 599 O O . GLY A 1 75 ? -2.289 -0.718 -6.073 1.00 90.44 75 GLY A O 1
ATOM 600 N N . THR A 1 76 ? -3.073 -2.757 -6.580 1.00 89.38 76 THR A N 1
ATOM 601 C CA . THR A 1 76 ? -2.296 -3.481 -5.565 1.00 89.38 76 THR A CA 1
ATOM 602 C C . THR A 1 76 ? -1.172 -4.310 -6.174 1.00 89.38 76 THR A C 1
ATOM 604 O O . THR A 1 76 ? -0.240 -4.644 -5.456 1.00 89.38 76 THR A O 1
ATOM 607 N N . ASP A 1 77 ? -1.252 -4.657 -7.466 1.00 89.81 77 ASP A N 1
ATOM 608 C CA . ASP A 1 77 ? -0.308 -5.555 -8.156 1.00 89.81 77 ASP A CA 1
ATOM 609 C C . ASP A 1 77 ? -0.083 -6.885 -7.400 1.00 89.81 77 ASP A C 1
ATOM 611 O O . ASP A 1 77 ? 1.013 -7.434 -7.373 1.00 89.81 77 ASP A O 1
ATOM 615 N N . ASN A 1 78 ? -1.121 -7.367 -6.698 1.00 91.00 78 ASN A N 1
ATOM 616 C CA . ASN A 1 78 ? -1.065 -8.511 -5.771 1.00 91.00 78 ASN A CA 1
ATOM 617 C C . ASN A 1 78 ? 0.024 -8.406 -4.686 1.00 91.00 78 ASN A C 1
ATOM 619 O O . ASN A 1 78 ? 0.445 -9.406 -4.105 1.00 91.00 78 ASN A O 1
ATOM 623 N N . ARG A 1 79 ? 0.476 -7.188 -4.388 1.00 91.75 79 ARG A N 1
ATOM 624 C CA . ARG A 1 79 ? 1.478 -6.922 -3.362 1.00 91.75 79 ARG A CA 1
ATOM 625 C C . ARG A 1 79 ? 0.835 -6.958 -1.976 1.00 91.75 79 ARG A C 1
ATOM 627 O O . ARG A 1 79 ? -0.356 -6.669 -1.840 1.00 91.75 79 ARG A O 1
ATOM 634 N N . PRO A 1 80 ? 1.599 -7.281 -0.924 1.00 94.25 80 PRO A N 1
ATOM 635 C CA . PRO A 1 80 ? 1.142 -7.119 0.448 1.00 94.25 80 PRO A CA 1
ATOM 636 C C . PRO A 1 80 ? 0.908 -5.643 0.800 1.00 94.25 80 PRO A C 1
ATOM 638 O O . PRO A 1 80 ? 1.513 -4.733 0.227 1.00 94.25 80 PRO A O 1
ATOM 641 N N . LEU A 1 81 ? 0.031 -5.405 1.777 1.00 92.44 81 LEU A N 1
ATOM 642 C CA . LEU A 1 81 ? -0.210 -4.067 2.312 1.00 92.44 81 LEU A CA 1
ATOM 643 C C . LEU A 1 81 ? 1.038 -3.574 3.051 1.00 92.44 81 LEU A C 1
ATOM 645 O O . LEU A 1 81 ? 1.626 -4.304 3.847 1.00 92.44 81 LEU A O 1
ATOM 649 N N . CYS A 1 82 ? 1.408 -2.316 2.833 1.00 92.81 82 CYS A N 1
ATOM 650 C CA . CYS A 1 82 ? 2.441 -1.640 3.607 1.00 92.81 82 CYS A CA 1
ATOM 651 C C . CYS A 1 82 ? 2.131 -1.715 5.115 1.00 92.81 82 CYS A C 1
ATOM 653 O O . CYS A 1 82 ? 1.025 -1.381 5.550 1.00 92.81 82 CYS A O 1
ATOM 655 N N . GLU A 1 83 ? 3.118 -2.096 5.930 1.00 93.50 83 GLU A N 1
ATOM 656 C CA . GLU A 1 83 ? 2.951 -2.211 7.385 1.00 93.50 83 GLU A CA 1
ATOM 657 C C . GLU A 1 83 ? 2.489 -0.899 8.029 1.00 93.50 83 GLU A C 1
ATOM 659 O O . GLU A 1 83 ? 1.664 -0.905 8.944 1.00 93.50 83 GLU A O 1
ATOM 664 N N . HIS A 1 84 ? 2.989 0.241 7.545 1.00 92.19 84 HIS A N 1
ATOM 665 C CA . HIS A 1 84 ? 2.585 1.545 8.053 1.00 92.19 84 HIS A CA 1
ATOM 666 C C . HIS A 1 84 ? 1.115 1.835 7.720 1.00 92.19 84 HIS A C 1
ATOM 668 O O . HIS A 1 84 ? 0.357 2.231 8.606 1.00 92.19 84 HIS A O 1
ATOM 674 N N . CYS A 1 85 ? 0.672 1.549 6.489 1.00 92.00 85 CYS A N 1
ATOM 675 C CA . CYS A 1 85 ? -0.745 1.628 6.128 1.00 92.00 85 CYS A CA 1
ATOM 676 C C . CYS A 1 85 ? -1.601 0.693 6.992 1.00 92.00 85 CYS A C 1
ATOM 678 O O . CYS A 1 85 ? -2.657 1.107 7.461 1.00 92.00 85 CYS A O 1
ATOM 680 N N . ALA A 1 86 ? -1.144 -0.535 7.257 1.00 91.38 86 ALA A N 1
ATOM 681 C CA . ALA A 1 86 ? -1.854 -1.477 8.119 1.00 91.38 86 ALA A CA 1
ATOM 682 C C . ALA A 1 86 ? -2.045 -0.921 9.542 1.00 91.38 86 ALA A C 1
ATOM 684 O O . ALA A 1 86 ? -3.160 -0.945 10.066 1.00 91.38 86 ALA A O 1
ATOM 685 N N . ARG A 1 87 ? -0.991 -0.345 10.139 1.00 92.06 87 ARG A N 1
ATOM 686 C CA . ARG A 1 87 ? -1.056 0.295 11.466 1.00 92.06 87 ARG A CA 1
ATOM 687 C C . ARG A 1 87 ? -1.984 1.511 11.477 1.00 92.06 87 ARG A C 1
ATOM 689 O O . ARG A 1 87 ? -2.777 1.650 12.403 1.00 92.06 87 ARG A O 1
ATOM 696 N N . LEU A 1 88 ? -1.915 2.374 10.462 1.00 90.81 88 LEU A N 1
ATOM 697 C CA . LEU A 1 88 ? -2.783 3.554 10.354 1.00 90.81 88 LEU A CA 1
ATOM 698 C C . LEU A 1 88 ? -4.257 3.158 10.203 1.00 90.81 88 LEU A C 1
ATOM 700 O O . LEU A 1 88 ? -5.114 3.696 10.901 1.00 90.81 88 LEU A O 1
ATOM 704 N N . ASN A 1 89 ? -4.538 2.150 9.374 1.00 88.19 89 ASN A N 1
ATOM 705 C CA . ASN A 1 89 ? -5.882 1.604 9.199 1.00 88.19 89 ASN A CA 1
ATOM 706 C C . ASN A 1 89 ? -6.419 1.005 10.509 1.00 88.19 89 ASN A C 1
ATOM 708 O O . ASN A 1 89 ? -7.577 1.233 10.849 1.00 88.19 89 ASN A O 1
ATOM 712 N N . ALA A 1 90 ? -5.581 0.295 11.274 1.00 88.31 90 ALA A N 1
ATOM 713 C CA . ALA A 1 90 ? -5.953 -0.237 12.589 1.00 88.31 90 ALA A CA 1
ATOM 714 C C . ALA A 1 90 ? -6.246 0.870 13.619 1.00 88.31 90 ALA A C 1
ATOM 716 O O . ALA A 1 90 ? -7.109 0.705 14.475 1.00 88.31 90 ALA A O 1
ATOM 717 N N . GLN A 1 91 ? -5.570 2.016 13.509 1.00 89.12 91 GLN A N 1
ATOM 718 C CA . GLN A 1 91 ? -5.806 3.198 14.345 1.00 89.12 91 GLN A CA 1
ATOM 719 C C . GLN A 1 91 ? -7.012 4.037 13.881 1.00 89.12 91 GLN A C 1
ATOM 721 O O . GLN A 1 91 ? -7.310 5.057 14.497 1.00 89.12 91 GLN A O 1
ATOM 726 N N . GLY A 1 92 ? -7.678 3.656 12.783 1.00 84.06 92 GLY A N 1
ATOM 727 C CA . GLY 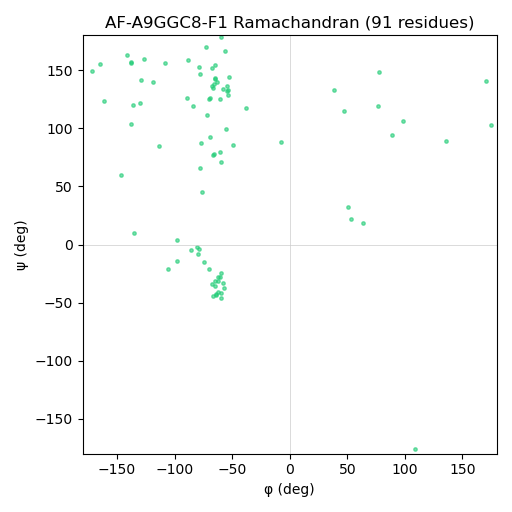A 1 92 ? -8.754 4.439 12.170 1.00 84.06 92 GLY A CA 1
ATOM 728 C C . GLY A 1 92 ? -8.297 5.802 11.644 1.00 84.06 92 GLY A C 1
ATOM 729 O O . GLY A 1 92 ? -9.114 6.708 11.477 1.00 84.06 92 GLY A O 1
ATOM 730 N N . LYS A 1 93 ? -6.985 5.959 11.443 1.00 74.81 93 LYS A N 1
ATOM 731 C CA . LYS A 1 93 ? -6.349 7.219 11.078 1.00 74.81 93 LYS A CA 1
ATOM 732 C C . LYS A 1 93 ? -6.301 7.377 9.608 1.00 74.81 93 LYS A C 1
ATOM 734 O O . LYS A 1 93 ? -5.695 6.505 8.948 1.00 74.81 93 LYS A O 1
#

Radius of gyration: 32.99 Å; Cα contacts (8 Å, |Δi|>4): 86; chains: 1; bounding box: 64×90×37 Å

Foldseek 3Di:
DDDDDDDDDDDDDDDDDDDDDDDDDDDDPPPPPPVPPQQPDAKKDFQPPPDDLAIARHPPPVVLVPHDPVRIDGDTPPGHHDPSNVVCVVVVD

Mean predicted aligned error: 16.44 Å

Secondary structure (DSSP, 8-state):
-------------------------PPP-----------SS--EEE--TTS-S-EE--TT-TTGGGS-TTTEEES-TTPPBPHHHHHHHHTT-

Sequence (93 aa):
MVDDPHSLARRHHHGAEHGVHEARGPGPARVDRRRKAMAKVSPVYSNNPNSKKVYHNNDKCTEINNIERENLRNGTDNRPLCEHCARLNAQGK

Organism: Sorangium cellulosum (strain So ce56) (NCBI:txid448385)

pLDDT: mean 74.27, std 18.02, range [44.38, 94.25]